Protein AF-X1P6L2-F1 (afdb_monomer_lite)

Sequence (101 aa):
MVKCKDCGQTFGSTQALSSHVRNVHAVGPKTEDQVESDSGILDLKKEVRRAELSSRLERLKASMAGGKTDLLFLELDRLGKEVADLKKSNGELRATIAAFE

Secondary structure (DSSP, 8-state):
-EE-TTT--EESSHHHHHHHHHHHS--SPPPGGGSHHHHHHHHHHHHHHHHHHHHHHHHHHHHHSSSHHHHHHHHHHHHHHHHHHHHHHHHHHHHHHHHH-

pLDDT: mean 81.53, std 15.02, range [47.81, 98.38]

InterPro domains:
  IPR013087 Zinc finger C2H2-type [PS00028] (4-25)
  IPR013087 Zinc finger C2H2-type [PS50157] (2-26)

Structure (mmCIF, N/CA/C/O backbone):
data_AF-X1P6L2-F1
#
_entry.id   AF-X1P6L2-F1
#
loop_
_atom_site.group_PDB
_atom_site.id
_atom_site.type_symbol
_atom_site.label_atom_id
_atom_site.label_alt_id
_atom_site.label_comp_id
_atom_site.label_asym_id
_atom_site.label_entity_id
_atom_site.label_seq_id
_atom_site.pdbx_PDB_ins_code
_atom_site.Cartn_x
_atom_site.Cartn_y
_atom_site.Cartn_z
_atom_site.occupancy
_atom_site.B_iso_or_equiv
_atom_site.auth_seq_id
_atom_site.auth_comp_id
_atom_site.auth_asym_id
_atom_site.auth_atom_id
_atom_site.pdbx_PDB_model_num
ATOM 1 N N . MET A 1 1 ? -21.587 -29.364 52.673 1.00 75.25 1 MET A N 1
ATOM 2 C CA . MET A 1 1 ? -21.472 -29.563 51.210 1.00 75.25 1 MET A CA 1
ATOM 3 C C . MET A 1 1 ? -22.870 -29.694 50.622 1.00 75.25 1 MET A C 1
ATOM 5 O O . MET A 1 1 ? -23.658 -30.448 51.175 1.00 75.25 1 MET A O 1
ATOM 9 N N . VAL A 1 2 ? -23.193 -28.944 49.566 1.00 87.50 2 VAL A N 1
ATOM 10 C CA . VAL A 1 2 ? -24.529 -28.893 48.936 1.00 87.50 2 VAL A CA 1
ATOM 11 C C . VAL A 1 2 ? -24.414 -29.336 47.476 1.00 87.50 2 VAL A C 1
ATOM 13 O O . VAL A 1 2 ? -23.506 -28.887 46.782 1.00 87.50 2 VAL A O 1
ATOM 16 N N . LYS A 1 3 ? -25.294 -30.228 47.008 1.00 91.50 3 LYS A N 1
ATOM 17 C CA . LYS A 1 3 ? -25.218 -30.844 45.672 1.00 91.50 3 LYS A CA 1
ATOM 18 C C . LYS A 1 3 ? -26.244 -30.235 44.710 1.00 91.50 3 LYS A C 1
ATOM 20 O O . LYS A 1 3 ? -27.402 -30.063 45.085 1.00 91.50 3 LYS A O 1
ATOM 25 N N . CYS A 1 4 ? -25.834 -29.939 43.477 1.00 88.88 4 CYS A N 1
ATOM 26 C CA . CYS A 1 4 ? -26.741 -29.549 42.400 1.00 88.88 4 CYS A CA 1
ATOM 27 C C . CYS A 1 4 ? -27.602 -30.743 41.972 1.00 88.88 4 CYS A C 1
ATOM 29 O O . CYS A 1 4 ? -27.081 -31.840 41.770 1.00 88.88 4 CYS A O 1
ATOM 31 N N . LYS A 1 5 ? -28.915 -30.534 41.837 1.00 85.81 5 LYS A N 1
ATOM 32 C CA . LYS A 1 5 ? -29.851 -31.590 41.431 1.00 85.81 5 LYS A CA 1
ATOM 33 C C . LYS A 1 5 ? -29.775 -31.891 39.934 1.00 85.81 5 LYS A C 1
ATOM 35 O O . LYS A 1 5 ? -29.973 -33.038 39.557 1.00 85.81 5 LYS A O 1
ATOM 40 N N . ASP A 1 6 ? -29.429 -30.892 39.126 1.00 82.12 6 ASP A N 1
ATOM 41 C CA . ASP A 1 6 ? -29.448 -30.986 37.665 1.00 82.12 6 ASP A CA 1
ATOM 42 C C . ASP A 1 6 ? -28.171 -31.621 37.094 1.00 82.12 6 ASP A C 1
ATOM 44 O O . ASP A 1 6 ? -28.245 -32.426 36.172 1.00 82.12 6 ASP A O 1
ATOM 48 N N . CYS A 1 7 ? -26.994 -31.320 37.660 1.00 89.38 7 CYS A N 1
ATOM 49 C CA . CYS A 1 7 ? -25.712 -31.874 37.186 1.00 89.38 7 CYS A CA 1
ATOM 50 C C . CYS A 1 7 ? -24.945 -32.715 38.217 1.00 89.38 7 CYS A C 1
ATOM 52 O O . CYS A 1 7 ? -23.898 -33.280 37.907 1.00 89.38 7 CYS A O 1
ATOM 54 N N . GLY A 1 8 ? -25.416 -32.782 39.464 1.00 87.12 8 GLY A N 1
ATOM 55 C CA . GLY A 1 8 ? -24.783 -33.584 40.508 1.00 87.12 8 GLY A CA 1
ATOM 56 C C . GLY A 1 8 ? -23.468 -33.036 41.078 1.00 87.12 8 GLY A C 1
ATOM 57 O O . GLY A 1 8 ? -22.854 -33.723 41.893 1.00 87.12 8 GLY A O 1
ATOM 58 N N . GLN A 1 9 ? -23.030 -31.826 40.710 1.00 89.25 9 GLN A N 1
ATOM 59 C CA . GLN A 1 9 ? -21.825 -31.212 41.284 1.00 89.25 9 GLN A CA 1
ATOM 60 C C . GLN A 1 9 ? -22.005 -30.835 42.759 1.00 89.25 9 GLN A C 1
ATOM 62 O O . GLN A 1 9 ? -23.088 -30.425 43.179 1.00 89.25 9 GLN A O 1
ATOM 67 N N . THR A 1 10 ? -20.932 -30.947 43.546 1.00 89.69 10 THR A N 1
ATOM 68 C CA . THR A 1 10 ? -20.943 -30.675 44.991 1.00 89.69 10 THR A CA 1
ATOM 69 C C . THR A 1 10 ? -20.202 -29.379 45.304 1.00 89.69 10 THR A C 1
ATOM 71 O O . THR A 1 10 ? -19.052 -29.210 44.912 1.00 89.69 10 THR A O 1
ATOM 74 N N . PHE A 1 11 ? -20.840 -28.487 46.057 1.00 91.25 11 PHE A N 1
ATOM 75 C CA . PHE A 1 11 ? -20.324 -27.168 46.411 1.00 91.25 11 PHE A CA 1
ATOM 76 C C . PHE A 1 11 ? -20.105 -27.042 47.921 1.00 91.25 11 PHE A C 1
ATOM 78 O O . PHE A 1 11 ? -20.811 -27.646 48.736 1.00 91.25 11 PHE A O 1
ATOM 85 N N . GLY A 1 12 ? -19.124 -26.224 48.305 1.00 89.19 12 GLY A N 1
ATOM 86 C CA . GLY A 1 12 ? -18.811 -25.947 49.710 1.00 89.19 12 GLY A CA 1
ATOM 87 C C . GLY A 1 12 ? -19.877 -25.112 50.426 1.00 89.19 12 GLY A C 1
ATOM 88 O O . GLY A 1 12 ? -20.014 -25.225 51.640 1.00 89.19 12 GLY A O 1
ATOM 89 N N . SER A 1 13 ? -20.671 -24.327 49.688 1.00 90.62 13 SER A N 1
ATOM 90 C CA . SER A 1 13 ? -21.676 -23.411 50.237 1.00 90.62 13 SER A CA 1
ATOM 91 C C . SER A 1 13 ? -22.926 -23.312 49.357 1.00 90.62 13 SER A C 1
ATOM 93 O O . SER A 1 13 ? -22.892 -23.573 48.152 1.00 90.62 13 SER A O 1
ATOM 95 N N . THR A 1 14 ? -24.038 -22.885 49.959 1.00 85.81 14 THR A N 1
ATOM 96 C CA . THR A 1 14 ? -25.312 -22.652 49.258 1.00 85.81 14 THR A CA 1
ATOM 97 C C . THR A 1 14 ? -25.207 -21.526 48.227 1.00 85.81 14 THR A C 1
ATOM 99 O O . THR A 1 14 ? -25.825 -21.600 47.169 1.00 85.81 14 THR A O 1
ATOM 102 N N . GLN A 1 15 ? -24.391 -20.500 48.492 1.00 85.50 15 GLN A N 1
ATOM 103 C CA . GLN A 1 15 ? -24.201 -19.378 47.569 1.00 85.50 15 GLN A CA 1
ATOM 104 C C . GLN A 1 15 ? -23.469 -19.806 46.290 1.00 85.50 1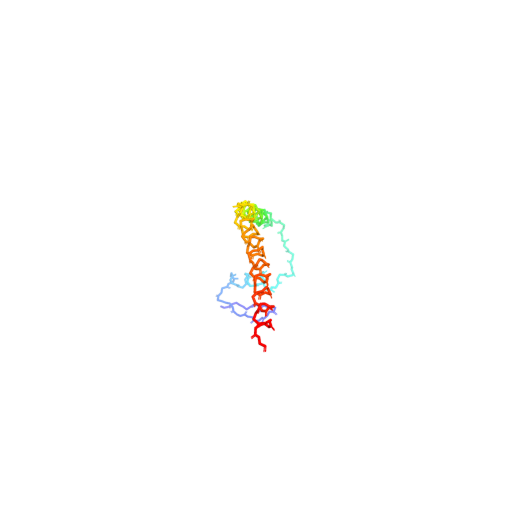5 GLN A C 1
ATOM 106 O O . GLN A 1 15 ? -23.878 -19.421 45.197 1.00 85.50 15 GLN A O 1
ATOM 111 N N . ALA A 1 16 ? -22.452 -20.667 46.412 1.00 86.25 16 ALA A N 1
ATOM 112 C CA . ALA A 1 16 ? -21.756 -21.235 45.259 1.00 86.25 16 ALA A CA 1
ATOM 113 C C . ALA A 1 16 ? -22.693 -22.096 44.396 1.00 86.25 16 ALA A C 1
ATOM 115 O O . ALA A 1 16 ? -22.678 -21.975 43.172 1.00 86.25 16 ALA A O 1
ATOM 116 N N . LEU A 1 17 ? -23.565 -22.893 45.026 1.00 88.88 17 LEU A N 1
ATOM 117 C CA . LEU A 1 17 ? -24.591 -23.651 44.309 1.00 88.88 17 LEU A CA 1
ATOM 118 C C . LEU A 1 17 ? -25.601 -22.730 43.599 1.00 88.88 17 LEU A C 1
ATOM 120 O O . LEU A 1 17 ? -25.945 -22.981 42.449 1.00 88.88 17 LEU A O 1
ATOM 124 N N . SER A 1 18 ? -26.057 -21.659 44.254 1.00 84.69 18 SER A N 1
ATOM 125 C CA . SER A 1 18 ? -27.022 -20.711 43.677 1.00 84.69 18 SER A CA 1
ATOM 126 C C . SER A 1 18 ? -26.468 -20.011 42.429 1.00 84.69 18 SER A C 1
ATOM 128 O O . SER A 1 18 ? -27.123 -19.979 41.386 1.00 84.69 18 SER A O 1
ATOM 130 N N . SER A 1 19 ? -25.219 -19.535 42.489 1.00 85.06 19 SER A N 1
ATOM 131 C CA . SER A 1 19 ? -24.532 -18.963 41.323 1.00 85.06 19 SER A CA 1
ATOM 132 C C . SER A 1 19 ? -24.308 -19.992 40.216 1.00 85.06 19 SER A C 1
ATOM 134 O O . SER A 1 19 ? -24.474 -19.675 39.040 1.00 85.06 19 SER A O 1
ATOM 136 N N . HIS A 1 20 ? -23.965 -21.232 40.572 1.00 87.00 20 HIS A N 1
ATOM 137 C CA . HIS A 1 20 ? -23.814 -22.316 39.607 1.00 87.00 20 HIS A CA 1
ATOM 138 C C . HIS A 1 20 ? -25.125 -22.592 38.858 1.00 87.00 20 HIS A C 1
ATOM 140 O O . HIS A 1 20 ? -25.130 -22.572 37.631 1.00 87.00 20 HIS A O 1
ATOM 146 N N . VAL A 1 21 ? -26.248 -22.756 39.565 1.00 83.81 21 VAL A N 1
ATOM 147 C CA . VAL A 1 21 ? -27.562 -22.979 38.936 1.00 83.81 21 VAL A CA 1
ATOM 148 C C . VAL A 1 21 ? -27.942 -21.802 38.032 1.00 83.81 21 VAL A C 1
ATOM 150 O O . VAL A 1 21 ? -28.400 -22.013 36.914 1.00 83.81 21 VAL A O 1
ATOM 153 N N . ARG A 1 22 ? -27.670 -20.561 38.452 1.00 80.75 22 ARG A N 1
ATOM 154 C CA . ARG A 1 22 ? -27.956 -19.363 37.647 1.00 80.75 22 ARG A CA 1
ATOM 155 C C . ARG A 1 22 ? -27.110 -19.249 36.376 1.00 80.75 22 ARG A C 1
ATOM 157 O O . ARG A 1 22 ? -27.590 -18.722 35.386 1.00 80.75 22 ARG A O 1
ATOM 164 N N . ASN A 1 23 ? -25.862 -19.696 36.385 1.00 80.75 23 ASN A N 1
ATOM 165 C CA . ASN A 1 23 ? -24.980 -19.522 35.227 1.00 80.75 23 ASN A CA 1
ATOM 166 C C . ASN A 1 23 ? -24.967 -20.745 34.304 1.00 80.75 23 ASN A C 1
ATOM 168 O O . ASN A 1 23 ? -24.746 -20.603 33.106 1.00 80.75 23 ASN A O 1
ATOM 172 N N . VAL A 1 24 ? -25.189 -21.938 34.861 1.00 81.62 24 VAL A N 1
ATOM 173 C CA . VAL A 1 24 ? -25.070 -23.223 34.154 1.00 81.62 24 VAL A CA 1
ATOM 174 C C . VAL A 1 24 ? -26.438 -23.808 33.799 1.00 81.62 24 VAL A C 1
ATOM 176 O O . VAL A 1 24 ? -26.570 -24.461 32.769 1.00 81.62 24 VAL A O 1
ATOM 179 N N . HIS A 1 25 ? -27.463 -23.551 34.616 1.00 82.00 25 HIS A N 1
ATOM 180 C CA . HIS A 1 25 ? -28.797 -24.146 34.476 1.00 82.00 25 HIS A CA 1
ATOM 181 C C . HIS A 1 25 ? -29.911 -23.118 34.236 1.00 82.00 25 HIS A C 1
ATOM 183 O O . HIS A 1 25 ? -31.082 -23.483 34.286 1.00 82.00 25 HIS A O 1
ATOM 189 N N . ALA A 1 26 ? -29.591 -21.845 33.970 1.00 64.12 26 ALA A N 1
ATOM 190 C CA . ALA A 1 26 ? -30.601 -20.807 33.757 1.00 64.12 26 ALA A CA 1
ATOM 191 C C . ALA A 1 26 ? -31.377 -20.972 32.442 1.00 64.12 26 ALA A C 1
ATOM 193 O O . ALA A 1 26 ? -31.147 -20.276 31.455 1.00 64.12 26 ALA A O 1
ATOM 194 N N . VAL A 1 27 ? -32.380 -21.844 32.502 1.00 56.00 27 VAL A N 1
ATOM 195 C CA . VAL A 1 27 ? -33.616 -21.803 31.724 1.00 56.00 27 VAL A CA 1
ATOM 196 C C . VAL A 1 27 ? -34.768 -21.878 32.742 1.00 56.00 27 VAL A C 1
ATOM 198 O O . VAL A 1 27 ? -35.352 -22.930 32.971 1.00 56.00 27 VAL A O 1
ATOM 201 N N . GLY A 1 28 ? -35.041 -20.768 33.439 1.00 51.81 28 GLY A N 1
ATOM 202 C CA . GLY A 1 28 ? -36.123 -20.636 34.431 1.00 51.81 28 GLY A CA 1
ATOM 203 C C . GLY A 1 28 ? -36.284 -19.183 34.909 1.00 51.81 28 GLY A C 1
ATOM 204 O O . GLY A 1 28 ? -35.294 -18.450 34.900 1.00 51.81 28 GLY A O 1
ATOM 205 N N . PRO A 1 29 ? -37.512 -18.730 35.237 1.00 48.91 29 PRO A N 1
ATOM 206 C CA . PRO A 1 29 ? -37.974 -17.362 34.999 1.00 48.91 29 PRO A CA 1
ATOM 207 C C . PRO A 1 29 ? -37.268 -16.343 35.896 1.00 48.91 29 PRO A C 1
ATOM 209 O O . PRO A 1 29 ? -37.282 -16.442 37.122 1.00 48.91 29 PRO A O 1
ATOM 212 N N . LYS A 1 30 ? -36.647 -15.348 35.258 1.00 49.34 30 LYS A N 1
ATOM 213 C CA . LYS A 1 30 ? -36.085 -14.175 35.929 1.00 49.34 30 LYS A CA 1
ATOM 214 C C . LYS A 1 30 ? -37.248 -13.333 36.453 1.00 49.34 30 LYS A C 1
ATOM 216 O O . LYS A 1 30 ? -38.095 -12.923 35.669 1.00 49.34 30 LYS A O 1
ATOM 221 N N . THR A 1 31 ? -37.283 -13.075 37.755 1.00 53.72 31 THR A N 1
ATOM 222 C CA . THR A 1 31 ? -38.103 -11.996 38.317 1.00 53.72 31 THR A CA 1
ATOM 223 C C . THR A 1 31 ? -37.552 -10.659 37.820 1.00 53.72 31 THR A C 1
ATOM 225 O O . THR A 1 31 ? -36.335 -10.464 37.807 1.00 53.72 31 THR A O 1
ATOM 228 N N . GLU A 1 32 ? -38.449 -9.778 37.388 1.00 51.25 32 GLU A N 1
ATOM 229 C CA . GLU A 1 32 ? -38.211 -8.622 36.508 1.00 51.25 32 GLU A CA 1
ATOM 230 C C . GLU A 1 32 ? -37.332 -7.499 37.105 1.00 51.25 32 GLU A C 1
ATOM 232 O O . GLU A 1 32 ? -36.868 -6.634 36.373 1.00 51.25 32 GLU A O 1
ATOM 237 N N . ASP A 1 33 ? -36.979 -7.553 38.391 1.00 53.47 33 ASP A N 1
ATOM 238 C CA . ASP A 1 33 ? -36.389 -6.411 39.111 1.00 53.47 33 ASP A CA 1
ATOM 239 C C . ASP A 1 33 ? -34.854 -6.242 39.040 1.00 53.47 33 ASP A C 1
ATOM 241 O O . ASP A 1 33 ? -34.309 -5.368 39.710 1.00 53.47 33 ASP A O 1
ATOM 245 N N . GLN A 1 34 ? -34.102 -7.042 38.271 1.00 50.16 34 GLN A N 1
ATOM 246 C CA . GLN A 1 34 ? -32.620 -6.939 38.259 1.00 50.16 34 GLN A CA 1
ATOM 247 C C . GLN A 1 34 ? -31.949 -6.861 36.880 1.00 50.16 34 GLN A C 1
ATOM 249 O O . GLN A 1 34 ? -30.749 -7.108 36.769 1.00 50.16 34 GLN A O 1
ATOM 254 N N . VAL A 1 35 ? -32.676 -6.519 35.815 1.00 47.81 35 VAL A N 1
ATOM 255 C CA . VAL A 1 35 ? -32.129 -6.570 34.441 1.00 47.81 35 VAL A CA 1
ATOM 256 C C . VAL A 1 35 ? -31.835 -5.214 33.798 1.00 47.81 35 VAL A C 1
ATOM 258 O O . VAL A 1 35 ? -31.099 -5.171 32.814 1.00 47.81 35 VAL A O 1
ATOM 261 N N . GLU A 1 36 ? -32.318 -4.101 34.349 1.00 48.03 36 GLU A N 1
ATOM 262 C CA . GLU A 1 36 ? -32.207 -2.810 33.650 1.00 48.03 36 GLU A CA 1
ATOM 263 C C . GLU A 1 36 ? -30.855 -2.104 33.844 1.00 48.03 36 GLU A C 1
ATOM 265 O O . GLU A 1 36 ? -30.362 -1.446 32.928 1.00 48.03 36 GLU A O 1
ATOM 270 N N . SER A 1 37 ? -30.191 -2.287 34.992 1.00 49.22 37 SER A N 1
ATOM 271 C CA . SER A 1 37 ? -28.972 -1.522 35.304 1.00 49.22 37 SER A CA 1
ATOM 272 C C . SER A 1 37 ? -27.708 -2.034 34.596 1.00 49.22 37 SER A C 1
ATOM 274 O O . SER A 1 37 ? -26.797 -1.247 34.343 1.00 49.22 37 SER A O 1
ATOM 276 N N . ASP A 1 38 ? -27.640 -3.322 34.249 1.00 51.06 38 ASP A N 1
ATOM 277 C CA . ASP A 1 38 ? -26.458 -3.928 33.610 1.00 51.06 38 ASP A CA 1
ATOM 278 C C . ASP A 1 38 ? -26.491 -3.802 32.078 1.00 51.06 38 ASP A C 1
ATOM 280 O O . ASP A 1 38 ? -25.443 -3.686 31.436 1.00 51.06 38 ASP A O 1
ATOM 284 N N . SER A 1 39 ? -27.688 -3.761 31.478 1.00 52.94 39 SER A N 1
ATOM 285 C CA . SER A 1 39 ? -27.832 -3.638 30.022 1.00 52.94 39 SER A CA 1
ATOM 286 C C . SER A 1 39 ? -27.377 -2.261 29.525 1.00 52.94 39 SER A C 1
ATOM 288 O O . SER A 1 39 ? -26.613 -2.179 28.564 1.00 52.94 39 SER A O 1
ATOM 290 N N . GLY A 1 40 ? -27.730 -1.185 30.242 1.00 59.81 40 GLY A N 1
ATOM 291 C CA . GLY A 1 40 ? -27.293 0.174 29.902 1.00 59.81 40 GLY A CA 1
ATOM 292 C C . GLY A 1 40 ? -25.771 0.361 29.965 1.00 59.81 40 GLY A C 1
ATOM 293 O O . GLY A 1 40 ? -25.186 0.993 29.088 1.00 59.81 40 GLY A O 1
ATOM 294 N N . ILE A 1 41 ? -25.097 -0.248 30.949 1.00 65.12 41 ILE A N 1
ATOM 295 C CA . ILE A 1 41 ? -23.629 -0.192 31.087 1.00 65.12 41 ILE A CA 1
ATOM 296 C C . ILE A 1 41 ? -22.936 -0.962 29.950 1.00 65.12 41 ILE A C 1
ATOM 298 O O . ILE A 1 41 ? -21.917 -0.513 29.413 1.00 65.12 41 ILE A O 1
ATOM 302 N N . LEU A 1 42 ? -23.484 -2.117 29.563 1.00 62.88 42 LEU A N 1
ATOM 303 C CA . LEU A 1 42 ? -22.989 -2.917 28.440 1.00 62.88 42 LEU A CA 1
ATOM 304 C C . LEU A 1 42 ? -23.096 -2.169 27.109 1.00 62.88 42 LEU A C 1
ATOM 306 O O . LEU A 1 42 ? -22.160 -2.229 26.306 1.00 62.88 42 LEU A O 1
ATOM 310 N N . ASP A 1 43 ? -24.191 -1.449 26.882 1.00 73.00 43 ASP A N 1
ATOM 311 C CA . ASP A 1 43 ? -24.387 -0.681 25.656 1.00 73.00 43 ASP A CA 1
ATOM 312 C C . ASP A 1 43 ? -23.517 0.582 25.626 1.00 73.00 43 ASP A C 1
ATOM 314 O O . ASP A 1 43 ? -22.828 0.811 24.629 1.00 73.00 43 ASP A O 1
ATOM 318 N N . LEU A 1 44 ? -23.366 1.290 26.751 1.00 71.62 44 LEU A N 1
ATOM 319 C CA . LEU A 1 44 ? -22.440 2.425 26.856 1.00 71.62 44 LEU A CA 1
ATOM 320 C C . LEU A 1 44 ? -20.984 2.007 26.582 1.00 71.62 44 LEU A C 1
ATOM 322 O O . LEU A 1 44 ? -20.240 2.688 25.876 1.00 71.62 44 LEU A O 1
ATOM 326 N N . LYS A 1 45 ? -20.561 0.833 27.071 1.00 74.88 45 LYS A N 1
ATOM 327 C CA . LYS A 1 45 ? -19.213 0.294 26.821 1.00 74.88 45 LYS A CA 1
ATOM 328 C C . LYS A 1 45 ? -18.985 -0.066 25.350 1.00 74.88 45 LYS A C 1
ATOM 330 O O . LYS A 1 45 ? -17.860 0.064 24.856 1.00 74.88 45 LYS A O 1
ATOM 335 N N . LYS A 1 46 ? -20.024 -0.515 24.636 1.00 81.19 46 LYS A N 1
ATOM 336 C CA . LYS A 1 46 ? -19.962 -0.746 23.183 1.00 81.19 46 LYS A CA 1
ATOM 337 C C . LYS A 1 46 ? -19.873 0.574 22.421 1.00 81.19 46 LYS A C 1
ATOM 339 O O . LYS A 1 46 ? -19.076 0.660 21.488 1.00 81.19 46 LYS A O 1
ATOM 344 N N . GLU A 1 47 ? -20.635 1.589 22.821 1.00 81.81 47 GLU A N 1
ATOM 345 C CA . GLU A 1 47 ? -20.605 2.914 22.193 1.00 81.81 47 GLU A CA 1
ATOM 346 C C . GLU A 1 47 ? -19.257 3.611 22.376 1.00 81.81 47 GLU A C 1
ATOM 348 O O . GLU A 1 47 ? -18.670 4.056 21.390 1.00 81.81 47 GLU A O 1
ATOM 353 N N . VAL A 1 48 ? -18.699 3.603 23.592 1.00 84.50 48 VAL A N 1
ATOM 354 C CA . VAL A 1 48 ? -17.354 4.139 23.867 1.00 84.50 48 VAL A CA 1
ATOM 355 C C . VAL A 1 48 ? -16.304 3.421 23.019 1.00 84.50 48 VAL A C 1
ATOM 357 O O . VAL A 1 48 ? -15.492 4.068 22.358 1.00 84.50 48 VAL A O 1
ATOM 360 N N . ARG A 1 49 ? -16.357 2.082 22.951 1.00 86.56 49 ARG A N 1
ATOM 361 C CA . ARG A 1 49 ? -15.445 1.298 22.103 1.00 86.56 49 ARG A CA 1
ATOM 362 C C . ARG A 1 49 ? -15.597 1.653 20.621 1.00 86.56 49 ARG A C 1
ATOM 364 O O . ARG A 1 49 ? -14.593 1.753 19.919 1.00 86.56 49 ARG A O 1
ATOM 371 N N . ARG A 1 50 ? -16.827 1.837 20.129 1.00 85.94 50 ARG A N 1
ATOM 372 C CA . ARG A 1 50 ? -17.093 2.242 18.741 1.00 85.94 50 ARG A CA 1
ATOM 373 C C . ARG A 1 50 ? -16.515 3.632 18.462 1.00 85.94 50 ARG A C 1
ATOM 375 O O . ARG A 1 50 ? -15.796 3.782 17.481 1.00 85.94 50 ARG A O 1
ATOM 382 N N . ALA A 1 51 ? -16.765 4.610 19.330 1.00 85.25 51 ALA A N 1
ATOM 383 C CA . ALA A 1 51 ? -16.255 5.974 19.188 1.00 85.25 51 ALA A CA 1
ATOM 384 C C . ALA A 1 51 ? -14.716 6.034 19.212 1.00 85.25 51 ALA A C 1
ATOM 386 O O . ALA A 1 51 ? -14.096 6.751 18.418 1.00 85.25 51 ALA A O 1
ATOM 387 N N . GLU A 1 52 ? -14.082 5.236 20.073 1.00 90.25 52 GLU A N 1
ATOM 388 C CA . GLU A 1 52 ? -12.624 5.135 20.146 1.00 90.25 52 GLU A CA 1
ATOM 389 C C . GLU A 1 52 ? -12.026 4.506 18.876 1.00 90.25 52 GLU A C 1
ATOM 391 O O . GLU A 1 52 ? -11.029 5.005 18.344 1.00 90.25 52 GLU A O 1
ATOM 396 N N . LEU A 1 53 ? -12.654 3.448 18.347 1.00 89.44 53 LEU A N 1
ATOM 397 C CA . LEU A 1 53 ? -12.258 2.823 17.081 1.00 89.44 53 LEU A CA 1
ATOM 398 C C . LEU A 1 53 ? -12.424 3.782 15.897 1.00 89.44 53 LEU A C 1
ATOM 400 O O . LEU A 1 53 ? -11.504 3.898 15.089 1.00 89.44 53 LEU A O 1
ATOM 404 N N . SER A 1 54 ? -13.536 4.517 15.825 1.00 90.81 54 SER A N 1
ATOM 405 C CA . SER A 1 54 ? -13.754 5.551 14.806 1.00 90.81 54 SER A CA 1
ATOM 406 C C . SER A 1 54 ? -12.686 6.646 14.877 1.00 90.81 54 SER A C 1
ATOM 408 O O . SER A 1 54 ? -12.092 6.993 13.860 1.00 90.81 54 SER A O 1
ATOM 410 N N . SER A 1 55 ? -12.346 7.122 16.077 1.00 90.38 55 SER A N 1
ATOM 411 C CA . SER A 1 55 ? -11.299 8.139 16.268 1.00 90.38 55 SER A CA 1
ATOM 412 C C . SER A 1 55 ? -9.899 7.627 15.904 1.00 90.38 55 SER A C 1
ATOM 414 O O . SER A 1 55 ? -9.063 8.364 15.381 1.00 90.38 55 SER A O 1
ATOM 416 N N . ARG A 1 56 ? -9.601 6.350 16.179 1.00 90.75 56 ARG A N 1
ATOM 417 C CA . ARG A 1 56 ? -8.364 5.695 15.720 1.00 90.75 56 ARG A CA 1
ATOM 418 C C . ARG A 1 56 ? -8.309 5.583 14.200 1.00 90.75 56 ARG A C 1
ATOM 420 O O . ARG A 1 56 ? -7.258 5.860 13.628 1.00 90.75 56 ARG A O 1
ATOM 427 N N . LEU A 1 57 ? -9.418 5.213 13.565 1.00 83.44 57 LEU A N 1
ATOM 428 C CA . LEU A 1 57 ? -9.503 5.099 12.114 1.00 83.44 57 LEU A CA 1
ATOM 429 C C . LEU A 1 57 ? -9.274 6.452 11.432 1.00 83.44 57 LEU A C 1
ATOM 431 O O . LEU A 1 57 ? -8.489 6.525 10.492 1.00 83.44 57 LEU A O 1
ATOM 435 N N . GLU A 1 58 ? -9.889 7.524 11.931 1.00 86.38 58 GLU A N 1
ATOM 436 C CA . GLU A 1 58 ? -9.690 8.871 11.383 1.00 86.38 58 GLU A CA 1
ATOM 437 C C . GLU A 1 58 ? -8.244 9.358 11.547 1.00 86.38 58 GLU A C 1
ATOM 439 O O . GLU A 1 58 ? -7.660 9.880 10.599 1.00 86.38 58 GLU A O 1
ATOM 444 N N . ARG A 1 59 ? -7.599 9.090 12.692 1.00 85.50 59 ARG A N 1
ATOM 445 C CA . ARG A 1 59 ? -6.164 9.387 12.869 1.00 85.50 59 ARG A CA 1
ATOM 446 C C . ARG A 1 59 ? -5.273 8.607 11.899 1.00 85.50 59 ARG A C 1
ATOM 448 O O . ARG A 1 59 ? -4.323 9.173 11.366 1.00 85.50 59 ARG A O 1
ATOM 455 N N . LEU A 1 60 ? -5.578 7.332 11.647 1.00 79.88 60 LEU A N 1
ATOM 456 C CA . LEU A 1 60 ? -4.846 6.522 10.668 1.00 79.88 60 LEU A CA 1
ATOM 457 C C . LEU A 1 60 ? -5.039 7.048 9.242 1.00 79.88 60 LEU A C 1
ATOM 459 O O . LEU A 1 60 ? -4.060 7.178 8.513 1.00 79.88 60 LEU A O 1
ATOM 463 N N . LYS A 1 61 ? -6.266 7.412 8.853 1.00 79.50 61 LYS A N 1
ATOM 464 C CA . LYS A 1 61 ? -6.540 8.027 7.547 1.00 79.50 61 LYS A CA 1
ATOM 465 C C . LYS A 1 61 ? -5.797 9.349 7.374 1.00 79.50 61 LYS A C 1
ATOM 467 O O . LYS A 1 61 ? -5.149 9.530 6.351 1.00 79.50 61 LYS A O 1
ATOM 472 N N . ALA A 1 62 ? -5.824 10.228 8.375 1.00 77.81 62 ALA A N 1
ATOM 473 C CA . ALA A 1 62 ? -5.085 11.490 8.345 1.00 77.81 62 ALA A CA 1
ATOM 474 C C . ALA A 1 62 ? -3.567 11.263 8.232 1.00 77.81 62 ALA A C 1
ATOM 476 O O . ALA A 1 62 ? -2.889 11.952 7.476 1.00 77.81 62 ALA A O 1
ATOM 477 N N . SER A 1 63 ? -3.040 10.245 8.923 1.00 70.81 63 SER A N 1
ATOM 478 C CA . SER A 1 63 ? -1.633 9.851 8.811 1.00 70.81 63 SER A CA 1
ATOM 479 C C . SER A 1 63 ? -1.271 9.278 7.435 1.00 70.81 63 SER A C 1
ATOM 481 O O . SER A 1 63 ? -0.135 9.453 7.003 1.00 70.81 63 SER A O 1
ATOM 483 N N . MET A 1 64 ? -2.190 8.581 6.756 1.00 66.81 64 MET A N 1
ATOM 484 C CA . MET A 1 64 ? -1.971 8.035 5.407 1.00 66.81 64 MET A CA 1
ATOM 485 C C . MET A 1 64 ? -2.167 9.079 4.304 1.00 66.81 64 MET A C 1
ATOM 487 O O . MET A 1 64 ? -1.492 9.009 3.285 1.00 66.81 64 MET A O 1
ATOM 491 N N . ALA A 1 65 ? -3.032 10.071 4.520 1.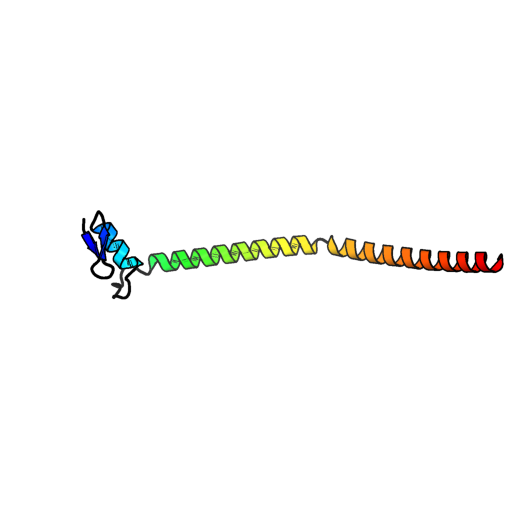00 66.56 65 ALA A N 1
ATOM 492 C CA . ALA A 1 65 ? -3.226 11.196 3.606 1.00 66.56 65 ALA A CA 1
ATOM 493 C C . ALA A 1 65 ? -2.002 12.135 3.536 1.00 66.56 65 ALA A C 1
ATOM 495 O O . ALA A 1 65 ? -1.904 12.957 2.633 1.00 66.56 65 ALA A O 1
ATOM 496 N N . GLY A 1 66 ? -1.049 12.010 4.469 1.00 60.88 66 GLY A N 1
ATOM 497 C CA . GLY A 1 66 ? 0.146 12.852 4.596 1.00 60.88 66 GLY A CA 1
ATOM 498 C C . GLY A 1 66 ? 1.260 12.619 3.564 1.00 60.88 66 GLY A C 1
ATOM 499 O O . GLY A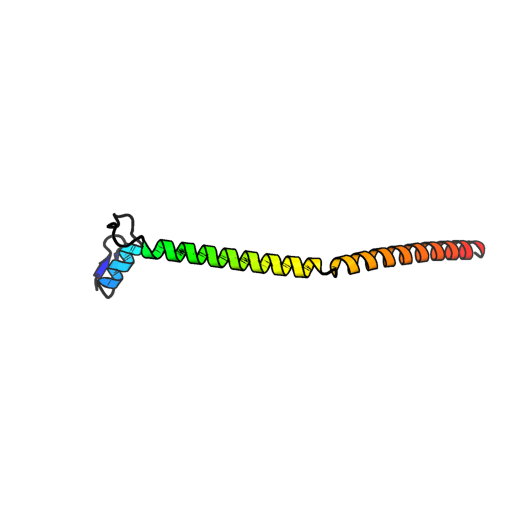 1 66 ? 2.429 12.814 3.887 1.00 60.88 66 GLY A O 1
ATOM 500 N N . GLY A 1 67 ? 0.941 12.182 2.344 1.00 65.31 67 GLY A N 1
ATOM 501 C CA . GLY A 1 67 ? 1.833 12.298 1.183 1.00 65.31 67 GLY A CA 1
ATOM 502 C C . GLY A 1 67 ? 3.007 11.319 1.095 1.00 65.31 67 GLY A C 1
ATOM 503 O O . GLY A 1 67 ? 3.694 11.304 0.079 1.00 65.31 67 GLY A O 1
ATOM 504 N N . LYS A 1 68 ? 3.257 10.457 2.092 1.00 74.81 68 LYS A N 1
ATOM 505 C CA . LYS A 1 68 ? 4.358 9.476 1.997 1.00 74.81 68 LYS A CA 1
ATOM 506 C C . LYS A 1 68 ? 4.155 8.503 0.832 1.00 74.81 68 LYS A C 1
ATOM 508 O O . LYS A 1 68 ? 5.118 8.163 0.157 1.00 74.81 68 LYS A O 1
ATOM 513 N N . THR A 1 69 ? 2.921 8.066 0.586 1.00 77.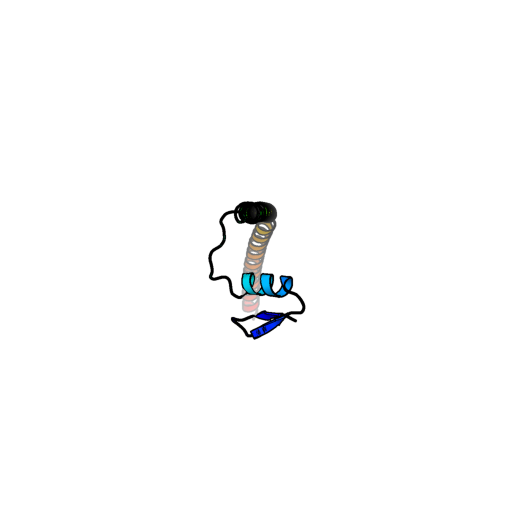62 69 THR A N 1
ATOM 514 C CA . THR A 1 69 ? 2.589 7.220 -0.570 1.00 77.62 69 THR A CA 1
ATOM 515 C C . THR A 1 69 ? 2.722 7.984 -1.881 1.00 77.62 69 THR A C 1
ATOM 517 O O . THR A 1 69 ? 3.274 7.446 -2.833 1.00 77.62 69 THR A O 1
ATOM 520 N N . ASP A 1 70 ? 2.300 9.246 -1.915 1.00 80.19 70 ASP A N 1
ATOM 521 C CA . ASP A 1 70 ? 2.356 10.082 -3.119 1.00 80.19 70 ASP A CA 1
ATOM 522 C C . ASP A 1 70 ? 3.804 10.396 -3.518 1.00 80.19 70 ASP A C 1
ATOM 524 O O . ASP A 1 70 ? 4.162 10.309 -4.690 1.00 80.19 70 ASP A O 1
ATOM 528 N N . LEU A 1 71 ? 4.674 10.658 -2.536 1.00 83.25 71 LEU A N 1
ATOM 529 C CA . LEU A 1 71 ? 6.115 10.813 -2.749 1.00 83.25 71 LEU A CA 1
ATOM 530 C C . LEU A 1 71 ? 6.755 9.534 -3.300 1.00 83.25 71 LEU A C 1
ATOM 532 O O . LEU A 1 71 ? 7.604 9.610 -4.184 1.00 83.25 71 LEU A O 1
ATOM 536 N N . LEU A 1 72 ? 6.333 8.357 -2.824 1.00 87.19 72 LEU A N 1
ATOM 537 C CA . LEU A 1 72 ? 6.812 7.083 -3.367 1.00 87.19 72 LEU A CA 1
ATOM 538 C C . LEU A 1 72 ? 6.362 6.877 -4.818 1.00 87.19 72 LEU A C 1
ATOM 540 O O . LEU A 1 72 ? 7.151 6.385 -5.621 1.00 87.19 72 LEU A O 1
ATOM 544 N N . PHE A 1 73 ? 5.136 7.273 -5.175 1.00 88.44 73 PHE A N 1
ATOM 545 C CA . PHE A 1 73 ? 4.663 7.217 -6.562 1.00 88.44 73 PHE A CA 1
ATOM 546 C C . PHE A 1 73 ? 5.449 8.151 -7.487 1.00 88.44 73 PHE A C 1
ATOM 548 O O . PHE A 1 73 ? 5.796 7.749 -8.596 1.00 88.44 73 PHE A O 1
ATOM 555 N N . LEU A 1 74 ? 5.772 9.364 -7.031 1.00 89.38 74 LEU A N 1
ATOM 556 C CA . LEU A 1 74 ? 6.608 10.299 -7.790 1.00 89.38 74 LEU A CA 1
ATOM 557 C C . LEU A 1 74 ? 8.028 9.754 -8.005 1.00 89.38 74 LEU A C 1
ATOM 559 O O . LEU A 1 74 ? 8.558 9.849 -9.111 1.00 89.38 74 LEU A O 1
ATOM 563 N N . GLU A 1 75 ? 8.626 9.137 -6.983 1.00 94.38 75 GLU A N 1
ATOM 564 C CA . GLU A 1 75 ? 9.950 8.514 -7.111 1.00 94.38 75 GLU A CA 1
ATOM 565 C C . GLU A 1 75 ? 9.914 7.298 -8.055 1.00 94.38 75 GLU A C 1
ATOM 567 O O . GLU A 1 75 ? 10.815 7.119 -8.870 1.00 94.38 75 GLU A O 1
ATOM 572 N N . LEU A 1 76 ? 8.843 6.495 -8.010 1.00 95.06 76 LEU A N 1
ATOM 573 C CA . LEU A 1 76 ? 8.611 5.389 -8.947 1.00 95.06 76 LEU A CA 1
ATOM 574 C C . LEU A 1 76 ? 8.529 5.868 -10.405 1.00 95.06 76 LEU A C 1
ATOM 576 O O . LEU A 1 76 ? 9.150 5.257 -11.275 1.00 95.06 76 LEU A O 1
ATOM 580 N N . ASP A 1 77 ? 7.805 6.957 -10.677 1.00 96.44 77 ASP A N 1
ATOM 581 C CA . ASP A 1 77 ? 7.707 7.546 -12.022 1.00 96.44 77 ASP A CA 1
ATOM 582 C C . ASP A 1 77 ? 9.070 8.048 -12.522 1.00 96.44 77 ASP A C 1
ATOM 584 O O . ASP A 1 77 ? 9.480 7.759 -13.651 1.00 96.44 77 ASP A O 1
ATOM 588 N N . ARG A 1 78 ? 9.816 8.739 -11.652 1.00 97.56 78 ARG A N 1
ATOM 589 C CA . ARG A 1 78 ? 11.170 9.213 -11.950 1.00 97.56 78 ARG A CA 1
ATOM 590 C C . ARG A 1 78 ? 12.117 8.057 -12.281 1.00 97.56 78 ARG A C 1
ATOM 592 O O . ARG A 1 78 ? 12.770 8.093 -13.323 1.00 97.56 78 ARG A O 1
ATOM 599 N N . LEU A 1 79 ? 12.166 7.024 -11.438 1.00 97.56 79 LEU A N 1
ATOM 600 C CA . LEU A 1 79 ? 12.995 5.837 -11.672 1.00 97.56 79 LEU A CA 1
ATOM 601 C C . LEU A 1 79 ? 12.593 5.111 -12.963 1.00 97.56 79 LEU A C 1
ATOM 603 O O . LEU A 1 79 ? 13.455 4.628 -13.696 1.00 97.56 79 LEU A O 1
ATOM 607 N N . GLY A 1 80 ? 11.296 5.070 -13.283 1.00 98.06 80 GLY A N 1
ATOM 608 C CA . GLY A 1 80 ? 10.799 4.524 -14.546 1.00 98.06 80 GLY A CA 1
ATOM 609 C C . GLY A 1 80 ? 11.377 5.238 -15.773 1.00 98.06 80 GLY A C 1
ATOM 610 O O . GLY A 1 80 ? 11.798 4.574 -16.724 1.00 98.06 80 GLY A O 1
ATOM 611 N N . LYS A 1 81 ? 11.454 6.575 -15.735 1.00 98.25 81 LYS A N 1
ATOM 612 C CA . LYS A 1 81 ? 12.071 7.390 -16.798 1.00 98.25 81 LYS A CA 1
ATOM 613 C C . LYS A 1 81 ? 13.574 7.138 -16.908 1.00 98.25 81 LYS A C 1
ATOM 615 O O . LYS A 1 81 ? 14.048 6.836 -17.999 1.00 98.25 81 LYS A O 1
ATOM 620 N N . GLU A 1 82 ? 14.296 7.148 -15.786 1.00 98.38 82 GLU A N 1
ATOM 621 C CA . GLU A 1 82 ? 15.743 6.875 -15.767 1.00 98.38 82 GLU A CA 1
ATOM 622 C C . GLU A 1 82 ? 16.073 5.491 -16.360 1.00 98.38 82 GLU A C 1
ATOM 624 O O . GLU A 1 82 ? 17.004 5.345 -17.154 1.00 98.38 82 GLU A O 1
ATOM 629 N N . VAL A 1 83 ? 15.270 4.465 -16.053 1.00 98.31 83 VAL A N 1
ATOM 630 C CA . VAL A 1 83 ? 15.432 3.122 -16.634 1.00 98.31 83 VAL A CA 1
ATOM 631 C C . VAL A 1 83 ? 15.177 3.112 -18.145 1.00 98.31 83 VAL A C 1
ATOM 633 O O . VAL A 1 83 ? 15.864 2.388 -18.872 1.00 98.31 83 VAL A O 1
ATOM 636 N N . ALA A 1 84 ? 14.198 3.873 -18.635 1.00 98.19 84 ALA A N 1
ATOM 637 C CA . ALA A 1 84 ? 13.913 3.966 -20.066 1.00 98.19 84 ALA A CA 1
ATOM 638 C C . ALA A 1 84 ? 15.080 4.612 -20.831 1.00 98.19 84 ALA A C 1
ATOM 640 O O . ALA A 1 84 ? 15.510 4.076 -21.857 1.00 98.19 84 ALA A O 1
ATOM 641 N N . ASP A 1 85 ? 15.642 5.692 -20.290 1.00 98.31 85 ASP A N 1
ATOM 642 C CA . ASP A 1 85 ? 16.792 6.388 -20.871 1.00 98.31 85 ASP A CA 1
ATOM 643 C C . ASP A 1 85 ? 18.039 5.496 -20.892 1.00 98.31 85 ASP A C 1
ATOM 645 O O . ASP A 1 85 ? 18.703 5.365 -21.925 1.00 98.31 85 ASP A O 1
ATOM 649 N N . LEU A 1 86 ? 18.314 4.790 -19.789 1.00 97.88 86 LEU A N 1
ATOM 650 C CA . LEU A 1 86 ? 19.414 3.825 -19.723 1.00 97.88 86 LEU A CA 1
ATOM 651 C C . LEU A 1 86 ? 19.243 2.690 -20.735 1.00 97.88 86 LEU A C 1
ATOM 653 O O . LEU A 1 86 ? 20.207 2.310 -21.398 1.00 97.88 86 LEU A O 1
ATOM 657 N N . LYS A 1 87 ? 18.027 2.152 -20.897 1.00 98.12 87 LYS A N 1
ATOM 658 C CA . LYS A 1 87 ? 17.750 1.122 -21.912 1.00 98.12 87 LYS A CA 1
ATOM 659 C C . LYS A 1 87 ? 18.025 1.630 -23.322 1.00 98.12 87 LYS A C 1
ATOM 661 O O . LYS A 1 87 ? 18.608 0.892 -24.115 1.00 98.12 87 LYS A O 1
ATOM 666 N N . LYS A 1 88 ? 17.629 2.869 -23.623 1.00 98.12 88 LYS A N 1
ATOM 667 C CA . LYS A 1 88 ? 17.882 3.499 -24.921 1.00 98.12 88 LYS A CA 1
ATOM 668 C C . LYS A 1 88 ? 19.382 3.637 -25.182 1.00 98.12 88 LYS A C 1
ATOM 670 O O . LYS A 1 88 ? 19.865 3.116 -26.184 1.00 98.12 88 LYS A O 1
ATOM 675 N N . SER A 1 89 ? 20.119 4.239 -24.248 1.00 97.75 89 SER A N 1
ATOM 676 C CA . SER A 1 89 ? 21.572 4.416 -24.363 1.00 97.75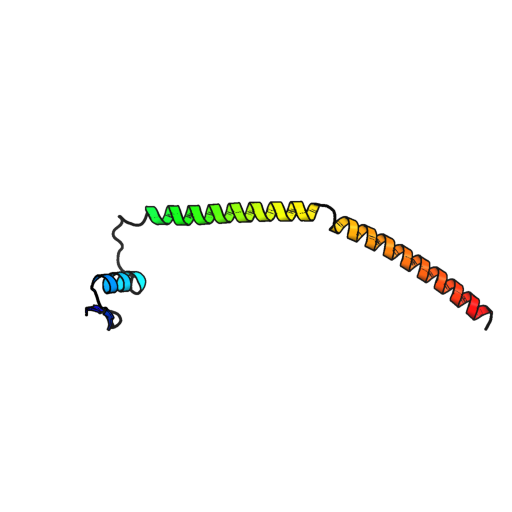 89 SER A CA 1
ATOM 677 C C . SER A 1 89 ? 22.309 3.079 -24.511 1.00 97.75 89 SER A C 1
ATOM 679 O O . SER A 1 89 ? 23.195 2.933 -25.349 1.00 97.75 89 SER A O 1
ATOM 681 N N . ASN A 1 90 ? 21.897 2.052 -23.764 1.00 97.69 90 ASN A N 1
ATOM 682 C CA . ASN A 1 90 ? 22.486 0.716 -23.864 1.00 97.69 90 ASN A CA 1
ATOM 683 C C . ASN A 1 90 ? 22.201 0.058 -25.231 1.00 97.69 90 ASN A C 1
ATOM 685 O O . ASN A 1 90 ? 23.055 -0.634 -25.779 1.00 97.69 90 ASN A O 1
ATOM 689 N N . GLY A 1 91 ? 21.026 0.304 -25.820 1.00 97.44 91 GLY A N 1
ATOM 690 C CA . GLY A 1 91 ? 20.708 -0.116 -27.187 1.00 97.44 91 GLY A CA 1
ATOM 691 C C . GLY A 1 91 ? 21.603 0.547 -28.238 1.00 97.44 91 GLY A C 1
ATOM 692 O O . GLY A 1 91 ? 22.131 -0.141 -29.108 1.00 97.44 91 GLY A O 1
ATOM 693 N N . GLU A 1 92 ? 21.827 1.857 -28.124 1.00 97.31 92 GLU A N 1
ATOM 694 C CA . GLU A 1 92 ? 22.721 2.620 -29.010 1.00 97.31 92 GLU A CA 1
ATOM 695 C C . GLU A 1 92 ? 24.176 2.140 -28.903 1.00 97.31 92 GLU A C 1
ATOM 697 O O . GLU A 1 92 ? 24.842 1.919 -29.916 1.00 97.31 92 GLU A O 1
ATOM 702 N N . LEU A 1 93 ? 24.659 1.900 -27.680 1.00 97.12 93 LEU A N 1
ATOM 703 C CA . LEU A 1 93 ? 25.990 1.340 -27.438 1.00 97.12 93 LEU A CA 1
ATOM 704 C C . LEU A 1 93 ? 26.143 -0.054 -28.052 1.00 97.12 93 LEU A C 1
ATOM 706 O O . LEU A 1 93 ? 27.136 -0.316 -28.724 1.00 97.12 93 LEU A O 1
ATOM 710 N N . ARG A 1 94 ? 25.152 -0.936 -27.877 1.00 97.06 94 ARG A N 1
ATOM 711 C CA . ARG A 1 94 ? 25.158 -2.272 -28.494 1.00 97.06 94 ARG A CA 1
ATOM 712 C C . ARG A 1 94 ? 25.173 -2.204 -30.017 1.00 97.06 94 ARG A C 1
ATOM 714 O O . ARG A 1 94 ? 25.923 -2.949 -30.635 1.00 97.06 94 ARG A O 1
ATOM 721 N N . ALA A 1 95 ? 24.382 -1.311 -30.610 1.00 96.62 95 ALA A N 1
ATOM 722 C CA . ALA A 1 95 ? 24.384 -1.096 -32.056 1.00 96.62 95 ALA A CA 1
ATOM 723 C C . ALA A 1 95 ? 25.744 -0.581 -32.553 1.00 96.62 95 ALA A C 1
ATOM 725 O O . ALA A 1 95 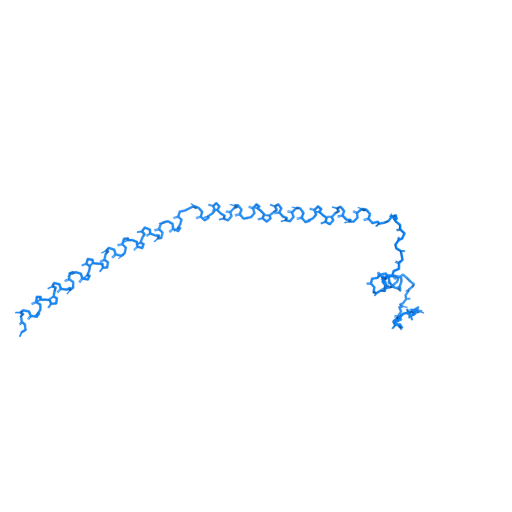? 26.213 -0.999 -33.605 1.00 96.62 95 ALA A O 1
ATOM 726 N N . THR A 1 96 ? 26.389 0.289 -31.772 1.00 96.12 96 THR A N 1
ATOM 727 C CA . THR A 1 96 ? 27.724 0.815 -32.075 1.00 96.12 96 THR A CA 1
ATOM 728 C C . THR A 1 96 ? 28.767 -0.297 -32.028 1.00 96.12 96 THR A C 1
ATOM 730 O O . THR A 1 96 ? 29.527 -0.443 -32.975 1.00 96.12 96 THR A O 1
ATOM 733 N N . ILE A 1 97 ? 28.775 -1.119 -30.972 1.00 95.88 97 ILE A N 1
ATOM 734 C CA . ILE A 1 97 ? 29.684 -2.270 -30.842 1.00 95.88 97 ILE A CA 1
ATOM 735 C C . ILE A 1 97 ? 29.503 -3.234 -32.018 1.00 95.88 97 ILE A C 1
ATOM 737 O O . ILE A 1 97 ? 30.484 -3.585 -32.659 1.00 95.88 97 ILE A O 1
ATOM 741 N N . ALA A 1 98 ? 28.258 -3.570 -32.368 1.00 94.69 98 ALA A N 1
ATOM 742 C CA . ALA A 1 98 ? 27.956 -4.449 -33.497 1.00 94.69 98 ALA A CA 1
ATOM 743 C C . ALA A 1 98 ? 28.392 -3.888 -34.865 1.00 94.69 98 ALA A C 1
ATOM 745 O O . ALA A 1 98 ? 28.495 -4.645 -35.820 1.00 94.69 98 ALA A O 1
ATOM 746 N N . ALA A 1 99 ? 28.620 -2.576 -34.988 1.00 93.81 99 ALA A N 1
ATOM 747 C CA . ALA A 1 99 ? 29.155 -1.968 -36.207 1.00 93.81 99 ALA A CA 1
ATOM 748 C C . ALA A 1 99 ? 30.693 -2.046 -36.299 1.00 93.81 99 ALA A C 1
ATOM 750 O O . ALA A 1 99 ? 31.248 -1.778 -37.364 1.00 93.81 99 ALA A O 1
ATOM 751 N N . PHE A 1 100 ? 31.371 -2.367 -35.191 1.00 89.75 100 PHE A N 1
ATOM 752 C CA . PHE A 1 100 ? 32.827 -2.524 -35.104 1.00 89.75 100 PHE A CA 1
ATOM 753 C C . PHE A 1 100 ? 33.287 -3.993 -35.019 1.00 89.75 100 PHE A C 1
ATOM 755 O O . PHE A 1 100 ? 34.494 -4.234 -35.075 1.00 89.75 100 PHE A O 1
ATOM 762 N N . GLU A 1 101 ? 32.358 -4.943 -34.879 1.00 73.62 101 GLU A N 1
ATOM 763 C CA . GLU A 1 101 ? 32.575 -6.401 -34.967 1.00 73.62 101 GLU A CA 1
ATOM 764 C C . GLU A 1 101 ? 32.345 -6.916 -36.397 1.00 73.62 101 GLU A C 1
ATOM 766 O O . GLU A 1 101 ? 33.109 -7.816 -36.818 1.00 73.62 101 GLU A O 1
#

Organism: NCBI:txid412755

Foldseek 3Di:
DDADPPPGDDDPDPVVNVVCCCPPVPPDDDDPPPPDPVVVVVVVVVVVVVVVVVVVVVVVVVVVVPCPVVVVVVVVVVVVVVVVVVVVVVVVVVVVVVVVD

Radius of gyration: 36.14 Å; chains: 1; bounding box: 71×46×87 Å